Protein AF-A0A415ZEU4-F1 (afdb_monomer_lite)

Foldseek 3Di:
DPPDDDPAQAEAEAEELDPPDDDDDDPVCPVRYHYAYAHAVPDLLQLVCQLVVNVVVVVVPPDDSQVCCCPVVVNPCSPPPVNSCVVCVPVVSSLSSQVSCVVPDPDDPPHHYPNNVVD

Structure (mmCIF, N/CA/C/O backbone):
data_AF-A0A415ZEU4-F1
#
_entry.id   AF-A0A415ZEU4-F1
#
loop_
_atom_site.group_PDB
_atom_site.id
_atom_site.type_symbol
_atom_site.label_atom_id
_atom_site.label_alt_id
_atom_site.label_comp_id
_atom_site.label_asym_id
_atom_site.label_entity_id
_atom_site.label_seq_id
_atom_site.pdbx_PDB_ins_code
_atom_site.Cartn_x
_atom_site.Cartn_y
_atom_site.Cartn_z
_atom_site.occupancy
_atom_site.B_iso_or_equiv
_atom_site.auth_seq_id
_atom_site.auth_comp_id
_atom_site.auth_asym_id
_atom_site.auth_atom_id
_atom_site.pdbx_PDB_model_num
ATOM 1 N N . TYR A 1 1 ? -12.361 15.950 18.837 1.00 43.94 1 TYR A N 1
ATOM 2 C CA . TYR A 1 1 ? -13.252 15.720 19.994 1.00 43.94 1 TYR A CA 1
ATOM 3 C C . TYR A 1 1 ? -14.617 15.269 19.495 1.00 43.94 1 TYR A 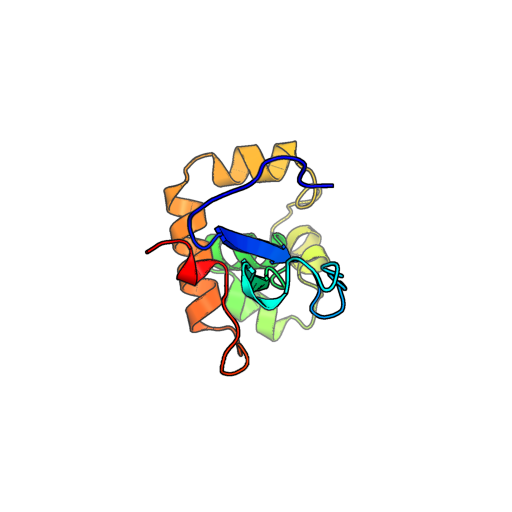C 1
ATOM 5 O O . TYR A 1 1 ? -15.313 16.065 18.879 1.00 43.94 1 TYR A O 1
ATOM 13 N N . LEU A 1 2 ? -14.977 14.002 19.720 1.00 52.09 2 LEU A N 1
ATOM 14 C CA . LEU A 1 2 ? -16.307 13.452 19.425 1.00 52.09 2 LEU A CA 1
ATOM 15 C C . LEU A 1 2 ? -17.294 13.985 20.482 1.00 52.09 2 LEU A C 1
ATOM 17 O O . LEU A 1 2 ? -17.222 13.588 21.638 1.00 52.09 2 LEU A O 1
ATOM 21 N N . ARG A 1 3 ? -18.153 14.949 20.121 1.00 49.06 3 ARG A N 1
ATOM 22 C CA . ARG A 1 3 ? -19.173 15.559 21.009 1.00 49.06 3 ARG A CA 1
ATOM 23 C C . ARG A 1 3 ? -20.594 15.065 20.697 1.00 49.06 3 ARG A C 1
ATOM 25 O O . ARG A 1 3 ? -21.538 15.848 20.710 1.00 49.06 3 ARG A O 1
ATOM 32 N N . LYS A 1 4 ? -20.754 13.785 20.372 1.00 59.75 4 LYS A N 1
ATOM 33 C CA . LYS A 1 4 ? -22.070 13.145 20.259 1.00 59.75 4 LYS A CA 1
ATOM 34 C C . LYS A 1 4 ? -22.066 11.935 21.182 1.00 59.75 4 LYS A C 1
ATOM 36 O O . LYS A 1 4 ? -21.140 11.133 21.110 1.00 59.75 4 LYS A O 1
ATOM 41 N N . GLY A 1 5 ? -23.038 11.859 22.089 1.00 55.41 5 GLY A N 1
ATOM 42 C CA . GLY A 1 5 ? -23.298 10.634 22.834 1.00 55.41 5 GLY A CA 1
ATOM 43 C C . GLY A 1 5 ? -23.793 9.597 21.837 1.00 55.41 5 GLY A C 1
ATOM 44 O O . GLY A 1 5 ? -24.760 9.856 21.127 1.00 55.41 5 GLY A O 1
ATOM 45 N N . PHE A 1 6 ? -23.072 8.492 21.718 1.00 63.41 6 PHE A N 1
ATOM 46 C CA . PHE A 1 6 ? -23.528 7.329 20.974 1.00 63.41 6 PHE A CA 1
ATOM 47 C C . PHE A 1 6 ? -23.961 6.302 22.017 1.00 63.41 6 PHE A C 1
ATOM 49 O O . PHE A 1 6 ? -23.194 6.004 22.939 1.00 63.41 6 PHE A O 1
ATOM 56 N N . ASP A 1 7 ? -25.201 5.836 21.902 1.00 64.75 7 ASP A N 1
ATOM 57 C CA . ASP A 1 7 ? -25.770 4.816 22.790 1.00 64.75 7 ASP A CA 1
ATOM 58 C C . ASP A 1 7 ? -25.254 3.409 22.440 1.00 64.75 7 ASP A C 1
ATOM 60 O O . ASP A 1 7 ? -25.267 2.510 23.277 1.00 64.75 7 ASP A O 1
ATOM 64 N N . GLU A 1 8 ? -24.728 3.242 21.224 1.00 70.81 8 GLU A N 1
ATOM 65 C CA . GLU A 1 8 ? -24.152 2.004 20.700 1.00 70.81 8 GLU A CA 1
ATOM 66 C C . GLU A 1 8 ? -22.614 2.022 20.725 1.00 70.81 8 GLU A C 1
ATOM 68 O O . GLU A 1 8 ? -21.974 3.079 20.751 1.00 70.81 8 GLU A O 1
ATOM 73 N N . GLN A 1 9 ? -22.010 0.830 20.700 1.00 72.06 9 GLN A N 1
ATOM 74 C CA . GLN A 1 9 ? -20.560 0.657 20.610 1.00 72.06 9 GLN A CA 1
ATOM 75 C C . GLN A 1 9 ? -20.039 1.225 19.280 1.00 72.06 9 GLN A C 1
ATOM 77 O O . GLN A 1 9 ? -20.502 0.850 18.205 1.00 72.06 9 GLN A O 1
ATOM 82 N N . ILE A 1 10 ? -19.050 2.119 19.343 1.00 81.69 10 ILE A N 1
ATOM 83 C CA . ILE A 1 10 ? -18.449 2.732 18.151 1.00 81.69 10 ILE A CA 1
ATOM 84 C C . ILE A 1 10 ? -17.202 1.936 17.772 1.00 81.69 10 ILE A C 1
ATOM 86 O O . ILE A 1 10 ? -16.351 1.692 18.621 1.00 81.69 10 ILE A O 1
ATOM 90 N N . SER A 1 11 ? -17.041 1.595 16.495 1.00 83.75 11 SER A N 1
ATOM 91 C CA . SER A 1 11 ? -15.767 1.087 15.971 1.00 83.75 11 SER A CA 1
ATOM 92 C C . SER A 1 11 ? -15.041 2.184 15.196 1.00 83.75 11 SER A C 1
ATOM 94 O O . SER A 1 11 ? -15.618 2.818 14.313 1.00 83.75 11 SER A O 1
ATOM 96 N N . VAL A 1 12 ? -13.771 2.421 15.516 1.00 85.50 12 VAL A N 1
ATOM 97 C CA . VAL A 1 12 ? -12.894 3.362 14.813 1.00 85.50 12 VAL A CA 1
ATOM 98 C C . VAL A 1 12 ? -11.866 2.564 14.023 1.00 85.50 12 VAL A C 1
ATOM 100 O O . VAL A 1 12 ? -10.943 1.985 14.593 1.00 85.50 12 VAL A O 1
ATOM 103 N N . ILE A 1 13 ? -12.008 2.570 12.698 1.00 86.62 13 ILE A N 1
ATOM 104 C CA . ILE A 1 13 ? -11.018 1.997 11.786 1.00 86.62 13 ILE A CA 1
ATOM 105 C C . ILE A 1 13 ? -10.005 3.085 11.433 1.00 86.62 13 ILE A C 1
ATOM 107 O O . ILE A 1 13 ? -10.361 4.134 10.896 1.00 86.62 13 ILE A O 1
ATOM 111 N N . ARG A 1 14 ? -8.734 2.839 11.741 1.00 89.31 14 ARG A N 1
ATOM 112 C CA . ARG A 1 14 ? -7.617 3.743 11.453 1.00 89.31 14 ARG A CA 1
ATOM 113 C C . ARG A 1 14 ? -6.768 3.162 10.336 1.00 89.31 14 ARG A C 1
ATOM 115 O O . ARG A 1 14 ? -6.357 2.014 10.428 1.00 89.31 14 ARG A O 1
ATOM 122 N N . ILE A 1 15 ? -6.475 3.960 9.317 1.00 86.94 15 ILE A N 1
ATOM 123 C CA . ILE A 1 15 ? -5.581 3.598 8.213 1.00 86.94 15 ILE A CA 1
ATOM 124 C C . ILE A 1 15 ? -4.258 4.326 8.459 1.00 86.94 15 ILE A C 1
ATOM 126 O O . ILE A 1 15 ? -4.251 5.554 8.466 1.00 86.94 15 ILE A O 1
ATOM 130 N N . LEU A 1 16 ? -3.184 3.584 8.733 1.00 85.19 16 LEU A N 1
ATOM 131 C CA . LEU A 1 16 ? -1.919 4.130 9.246 1.00 85.19 16 LEU A CA 1
ATOM 132 C C . LEU A 1 16 ? -0.747 3.784 8.332 1.00 85.19 16 LEU A C 1
ATOM 134 O O . LEU A 1 16 ? -0.580 2.614 7.978 1.00 85.19 16 LEU A O 1
ATOM 138 N N . ASP A 1 17 ? 0.113 4.759 8.034 1.00 77.31 17 ASP A N 1
ATOM 139 C CA . ASP A 1 17 ? 1.353 4.503 7.284 1.00 77.31 17 ASP A CA 1
ATOM 140 C C . ASP A 1 17 ? 2.439 3.874 8.172 1.00 77.31 17 ASP A C 1
ATOM 142 O O . ASP A 1 17 ? 3.324 3.155 7.695 1.00 77.31 17 ASP A O 1
ATOM 146 N N . SER A 1 18 ? 2.314 4.075 9.488 1.00 79.50 18 SER A N 1
ATOM 147 C CA . SER A 1 18 ? 3.310 3.699 10.476 1.00 79.50 18 SER A CA 1
ATOM 148 C C . SER A 1 18 ? 2.677 3.058 11.704 1.00 79.50 18 SER A C 1
ATOM 150 O O . SER A 1 18 ? 1.698 3.523 12.283 1.00 79.50 18 SER A O 1
ATOM 152 N N . ARG A 1 19 ? 3.334 2.000 12.189 1.00 79.88 19 ARG A N 1
ATOM 153 C CA . ARG A 1 19 ? 2.973 1.307 13.439 1.00 79.88 19 ARG A CA 1
ATOM 154 C C . ARG A 1 19 ? 3.179 2.166 14.687 1.00 79.88 19 ARG A C 1
ATOM 156 O O . ARG A 1 19 ? 2.727 1.793 15.762 1.00 79.88 19 ARG A O 1
ATOM 163 N N . ARG A 1 20 ? 3.916 3.273 14.563 1.00 82.12 20 ARG A N 1
ATOM 164 C CA . ARG A 1 20 ? 4.259 4.161 15.681 1.00 82.12 20 ARG A CA 1
ATOM 165 C C . ARG A 1 20 ? 3.251 5.295 15.871 1.00 82.12 20 ARG A C 1
ATOM 167 O O . ARG A 1 20 ? 3.429 6.095 16.782 1.00 82.12 20 ARG A O 1
ATOM 174 N N . GLU A 1 21 ? 2.225 5.389 15.027 1.00 81.00 21 GLU A N 1
ATOM 175 C CA . GLU A 1 21 ? 1.201 6.425 15.153 1.00 81.00 21 GLU A CA 1
ATOM 176 C C . GLU A 1 21 ? 0.327 6.214 16.399 1.00 81.00 21 GLU A C 1
ATOM 178 O O . GLU A 1 21 ? -0.562 5.354 16.437 1.00 81.00 21 GLU A O 1
ATOM 183 N N . GLU A 1 22 ? 0.550 7.043 17.421 1.00 77.75 22 GLU A N 1
ATOM 184 C CA . GLU A 1 22 ? -0.242 7.036 18.649 1.00 77.75 22 GLU A CA 1
ATOM 185 C C . GLU A 1 22 ? -1.662 7.575 18.423 1.00 77.75 22 GLU A C 1
ATOM 187 O O . GLU A 1 22 ? -1.868 8.623 17.812 1.00 77.75 22 GLU A O 1
ATOM 192 N N . PHE A 1 23 ? -2.654 6.896 19.001 1.00 79.69 23 PHE A N 1
ATOM 193 C CA . PHE A 1 23 ? -4.021 7.398 19.116 1.00 79.69 23 PHE A CA 1
ATOM 194 C C . PHE A 1 23 ? -4.462 7.323 20.563 1.00 79.69 23 PHE A C 1
ATOM 196 O O . PHE A 1 23 ? -4.589 6.243 21.136 1.00 79.69 23 PHE A O 1
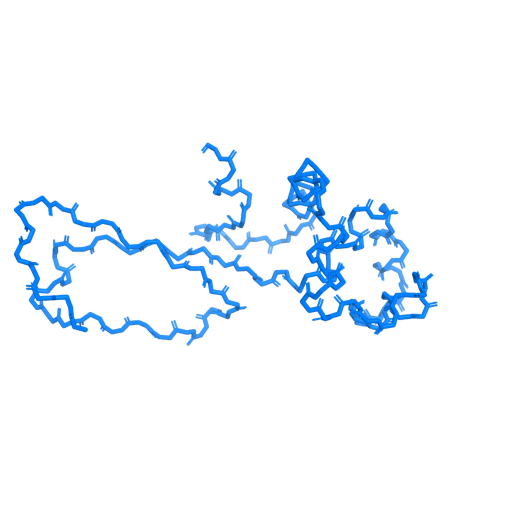ATOM 203 N N . ARG A 1 24 ? -4.659 8.496 21.164 1.00 78.56 24 ARG A N 1
ATOM 204 C CA . ARG A 1 24 ? -5.045 8.624 22.566 1.00 78.56 24 ARG A CA 1
ATOM 205 C C . ARG A 1 24 ? -6.541 8.885 22.646 1.00 78.56 24 ARG A C 1
ATOM 207 O O . ARG A 1 24 ? -7.005 9.974 22.309 1.00 78.56 24 ARG A O 1
ATOM 214 N N . LEU A 1 25 ? -7.286 7.885 23.101 1.00 77.19 25 LEU A N 1
ATOM 215 C CA . LEU A 1 25 ? -8.662 8.066 23.548 1.00 77.19 25 LEU A CA 1
ATOM 216 C C . LEU A 1 25 ? -8.649 8.609 24.977 1.00 77.19 25 LEU A C 1
ATOM 218 O O . LEU A 1 25 ? -7.771 8.276 25.768 1.00 77.19 25 LEU A O 1
ATOM 222 N N . SER A 1 26 ? -9.602 9.476 25.321 1.00 76.56 26 SER A N 1
ATOM 223 C CA . SER A 1 26 ? -9.783 9.821 26.730 1.00 76.56 26 SER A CA 1
ATOM 224 C C . SER A 1 26 ? -10.456 8.655 27.456 1.00 76.56 26 SER A C 1
ATOM 226 O O . SER A 1 26 ? -11.265 7.937 26.866 1.00 76.56 26 SER A O 1
ATOM 228 N N . LYS A 1 27 ? -10.169 8.502 28.755 1.00 73.50 27 LYS A N 1
ATOM 229 C CA . LYS A 1 27 ? -10.673 7.399 29.599 1.00 73.50 27 LYS A CA 1
ATOM 230 C C . LYS A 1 27 ? -12.186 7.159 29.495 1.00 73.50 27 LYS A C 1
ATOM 232 O O . LYS A 1 27 ? -12.640 6.032 29.624 1.00 73.50 27 LYS A O 1
ATOM 237 N N . ALA A 1 28 ? -12.968 8.209 29.235 1.00 73.00 28 ALA A N 1
ATOM 238 C CA . ALA A 1 28 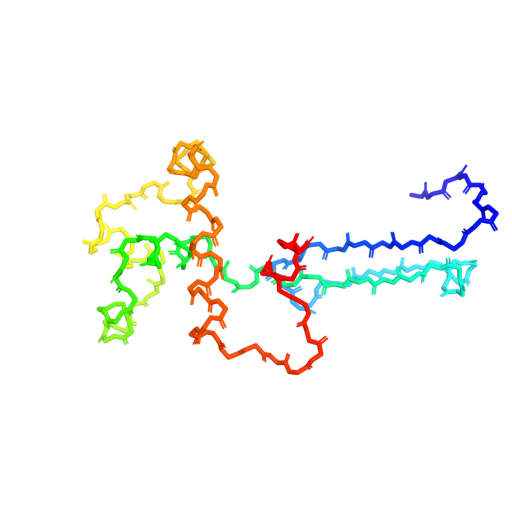? -14.422 8.125 29.083 1.00 73.00 28 ALA A CA 1
ATOM 239 C C . ALA A 1 28 ? -14.882 7.304 27.858 1.00 73.00 28 ALA A C 1
ATOM 241 O O . ALA A 1 28 ? -16.031 6.867 27.819 1.00 73.00 28 ALA A O 1
ATOM 242 N N . TYR A 1 29 ? -14.006 7.105 26.868 1.00 69.50 29 TYR A N 1
ATOM 243 C CA . TYR A 1 29 ? -14.315 6.427 25.608 1.00 69.50 29 TYR A CA 1
ATOM 244 C C . TYR A 1 29 ? -13.574 5.097 25.419 1.00 69.50 29 TYR A C 1
ATOM 246 O O . TYR A 1 29 ? -13.975 4.327 24.554 1.00 69.50 29 TYR A O 1
ATOM 254 N N . GLU A 1 30 ? -12.555 4.786 26.229 1.00 69.56 30 GLU A N 1
ATOM 255 C CA . GLU A 1 30 ? -11.762 3.546 26.100 1.00 69.56 30 GLU A CA 1
ATOM 256 C C . GLU A 1 30 ? -12.614 2.270 26.174 1.00 69.56 30 GLU A C 1
ATOM 258 O O . GLU A 1 30 ? -12.329 1.304 25.482 1.00 69.56 30 GLU A O 1
ATOM 263 N N . GLN A 1 31 ? -13.680 2.271 26.980 1.00 70.19 31 GLN A N 1
ATOM 264 C CA . GLN A 1 31 ? -14.580 1.118 27.140 1.00 70.19 31 GLN A CA 1
ATOM 265 C C . GLN A 1 31 ? -15.725 1.084 26.111 1.00 70.19 31 GLN A C 1
ATOM 267 O O . GLN A 1 31 ? -16.433 0.089 26.015 1.00 70.19 31 GLN A O 1
ATOM 272 N N . LYS A 1 32 ? -15.952 2.181 25.374 1.00 74.31 32 LYS A N 1
ATOM 273 C CA . LYS A 1 32 ? -17.074 2.329 24.423 1.00 74.31 32 LYS A CA 1
ATOM 274 C C . LYS A 1 32 ? -16.644 2.254 22.960 1.00 74.31 32 LYS A C 1
ATOM 276 O O . LYS A 1 32 ? -17.502 2.172 22.081 1.00 74.31 32 LYS A O 1
ATOM 281 N N . ILE A 1 33 ? -15.340 2.349 22.707 1.00 80.19 33 ILE A N 1
ATOM 282 C CA . ILE A 1 33 ? -14.775 2.424 21.366 1.00 80.19 33 ILE A CA 1
ATOM 283 C C . ILE A 1 33 ? -13.873 1.221 21.125 1.00 80.19 33 ILE A C 1
ATOM 285 O O . ILE A 1 33 ? -12.868 1.057 21.811 1.00 80.19 33 ILE A O 1
ATOM 289 N N . ASP A 1 34 ? -14.210 0.430 20.112 1.00 81.69 34 ASP A N 1
ATOM 290 C CA . ASP A 1 34 ? -13.283 -0.535 19.529 1.00 81.69 34 ASP A CA 1
ATOM 291 C C . ASP A 1 34 ? -12.388 0.174 18.504 1.00 81.69 34 ASP A C 1
ATOM 293 O O . ASP A 1 34 ? -12.869 0.986 17.711 1.00 81.69 34 ASP A O 1
ATOM 297 N N . VAL A 1 35 ? -11.081 -0.085 18.526 1.00 83.50 35 VAL A N 1
ATOM 298 C CA . VAL A 1 35 ? -10.123 0.558 17.614 1.00 83.50 35 VAL A CA 1
ATOM 299 C C . VAL A 1 35 ? -9.425 -0.504 16.783 1.00 83.50 35 VAL A C 1
ATOM 301 O O . VAL A 1 35 ? -8.613 -1.277 17.289 1.00 83.50 35 VAL A O 1
ATOM 304 N N . VAL A 1 36 ? -9.674 -0.471 15.476 1.00 84.69 36 VAL A N 1
ATOM 305 C CA . VAL A 1 36 ? -9.054 -1.366 14.499 1.00 84.69 36 VAL A CA 1
ATOM 306 C C . VAL A 1 36 ? -8.012 -0.586 13.709 1.00 84.69 36 VAL A C 1
ATOM 308 O O . VAL A 1 36 ? -8.340 0.327 12.955 1.00 84.69 36 VAL A O 1
ATOM 311 N N . ASN A 1 37 ? -6.739 -0.944 13.863 1.00 85.75 37 ASN A N 1
ATOM 312 C CA . ASN A 1 37 ? -5.656 -0.346 13.086 1.00 85.75 37 ASN A CA 1
ATOM 313 C C . ASN A 1 37 ? -5.371 -1.193 11.841 1.00 85.75 37 ASN A C 1
ATOM 315 O O . ASN A 1 37 ? -5.007 -2.363 11.950 1.00 85.75 37 ASN A O 1
ATOM 319 N N . VAL A 1 38 ? -5.490 -0.574 10.671 1.00 84.12 38 VAL A N 1
ATOM 320 C CA . VAL A 1 38 ? -5.119 -1.118 9.367 1.00 84.12 38 VAL A CA 1
ATOM 321 C C . VAL A 1 38 ? -3.817 -0.469 8.929 1.00 84.12 38 VAL A C 1
ATOM 323 O O . VAL A 1 38 ? -3.748 0.742 8.719 1.00 84.12 38 VAL A O 1
ATOM 326 N N . ILE A 1 39 ? -2.773 -1.277 8.784 1.00 83.12 39 ILE A N 1
ATOM 327 C CA . ILE A 1 39 ? -1.442 -0.796 8.429 1.00 83.12 39 ILE A CA 1
ATOM 328 C C . ILE A 1 39 ? -1.288 -0.778 6.905 1.00 83.12 39 ILE A C 1
ATOM 330 O O . ILE A 1 39 ? -1.383 -1.809 6.234 1.00 83.12 39 ILE A O 1
ATOM 334 N N . THR A 1 40 ? -0.994 0.400 6.360 1.00 74.81 40 THR A N 1
ATOM 335 C CA . THR A 1 40 ? -0.681 0.649 4.946 1.00 74.81 40 THR A CA 1
ATOM 336 C C . THR A 1 40 ? 0.817 0.779 4.715 1.00 74.81 40 THR A C 1
ATOM 338 O O . THR A 1 40 ? 1.250 1.475 3.808 1.00 74.81 40 THR A O 1
ATOM 341 N N . ALA A 1 41 ? 1.620 0.066 5.506 1.00 65.88 41 ALA A N 1
ATOM 342 C CA . ALA A 1 41 ? 3.069 0.024 5.358 1.00 65.88 41 ALA A CA 1
ATOM 343 C C . ALA A 1 41 ? 3.614 -0.605 4.044 1.00 65.88 41 ALA A C 1
ATOM 345 O O . ALA A 1 41 ? 4.836 -0.741 3.942 1.00 65.88 41 ALA A O 1
ATOM 346 N N . PRO A 1 42 ? 2.826 -0.980 3.010 1.00 67.19 42 PRO A N 1
ATOM 347 C CA . PRO A 1 42 ? 3.313 -0.862 1.636 1.00 67.19 42 PRO A CA 1
ATOM 348 C C . PRO A 1 42 ? 3.370 0.602 1.181 1.00 67.19 42 PRO A C 1
ATOM 350 O O . PRO A 1 42 ? 2.340 1.261 1.081 1.00 67.19 42 PRO A O 1
ATOM 353 N N . GLU A 1 43 ? 4.554 1.078 0.786 1.00 81.19 43 GLU A N 1
ATOM 354 C CA . GLU A 1 43 ? 4.660 2.257 -0.089 1.00 81.19 43 GLU A CA 1
ATOM 355 C C . GLU A 1 43 ? 3.720 2.071 -1.304 1.00 81.19 43 GLU A C 1
ATOM 357 O O . GLU A 1 43 ? 3.608 0.956 -1.820 1.00 81.19 43 GLU A O 1
ATOM 362 N N . ILE A 1 44 ? 3.033 3.119 -1.780 1.00 89.25 44 ILE A N 1
ATOM 363 C CA . ILE A 1 44 ? 2.123 3.014 -2.944 1.00 89.25 44 ILE A CA 1
ATOM 364 C C . ILE A 1 44 ? 2.854 2.453 -4.175 1.00 89.25 44 ILE A C 1
ATOM 366 O O . ILE A 1 44 ? 2.291 1.707 -4.976 1.00 89.25 44 ILE A O 1
ATOM 370 N N . GLU A 1 45 ? 4.156 2.708 -4.256 1.00 93.75 45 GLU A N 1
ATOM 371 C CA . GLU A 1 45 ? 5.078 2.132 -5.223 1.00 93.75 45 GLU A CA 1
ATOM 372 C C . GLU A 1 45 ? 5.156 0.609 -5.163 1.00 93.75 45 GLU A C 1
ATOM 374 O O . GLU A 1 45 ? 5.287 -0.021 -6.204 1.00 93.75 45 GLU A O 1
ATOM 379 N N . MET A 1 46 ? 5.027 -0.008 -3.987 1.00 94.31 46 MET A N 1
ATOM 380 C CA . MET A 1 46 ? 4.950 -1.466 -3.884 1.00 94.31 46 MET A CA 1
ATOM 381 C C . MET A 1 46 ? 3.698 -2.007 -4.563 1.00 94.31 46 MET A C 1
ATOM 383 O O . MET A 1 46 ? 3.776 -3.019 -5.258 1.00 94.31 46 MET A O 1
ATOM 387 N N . LEU A 1 47 ? 2.555 -1.332 -4.407 1.00 94.81 47 LEU A N 1
ATOM 388 C CA . LEU A 1 47 ? 1.330 -1.720 -5.107 1.00 94.81 47 LEU A CA 1
ATOM 389 C C . LEU A 1 47 ? 1.498 -1.570 -6.623 1.00 94.81 47 LEU A C 1
ATOM 391 O O . LEU A 1 47 ? 1.085 -2.454 -7.368 1.00 94.81 47 LEU A O 1
ATOM 395 N N . ILE A 1 48 ? 2.171 -0.514 -7.078 1.00 96.56 48 ILE A N 1
ATOM 396 C CA . ILE A 1 48 ? 2.489 -0.308 -8.499 1.00 96.56 48 ILE A CA 1
ATOM 397 C C . ILE A 1 48 ? 3.436 -1.400 -9.018 1.00 96.56 48 ILE A C 1
ATOM 399 O O . ILE A 1 48 ? 3.168 -2.007 -10.047 1.00 96.56 48 ILE A O 1
ATOM 403 N N . ILE A 1 49 ? 4.4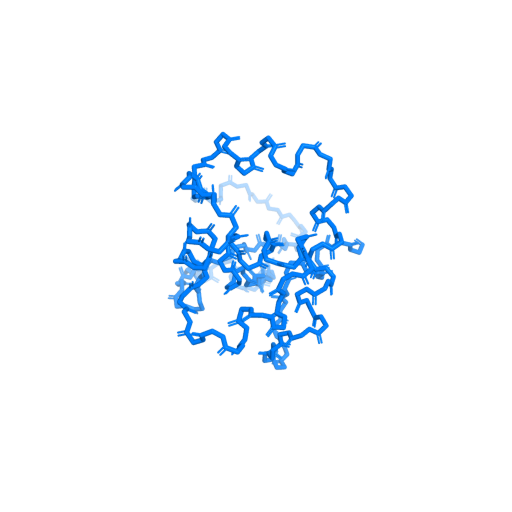88 -1.753 -8.276 1.00 97.19 49 ILE A N 1
ATOM 404 C CA . ILE A 1 49 ? 5.408 -2.847 -8.637 1.00 97.19 49 ILE A CA 1
ATOM 405 C C . ILE A 1 49 ? 4.664 -4.184 -8.778 1.00 97.19 49 ILE A C 1
ATOM 407 O O . ILE A 1 49 ? 4.966 -4.964 -9.684 1.00 97.19 49 ILE A O 1
ATOM 411 N N . HIS A 1 50 ? 3.689 -4.462 -7.908 1.00 96.88 50 HIS A N 1
ATOM 412 C CA . HIS A 1 50 ? 2.829 -5.640 -8.039 1.00 96.88 50 HIS A CA 1
ATOM 413 C C . HIS A 1 50 ? 1.881 -5.549 -9.237 1.00 96.88 50 HIS A C 1
ATOM 415 O O . HIS A 1 50 ? 1.715 -6.542 -9.945 1.00 96.88 50 HIS A O 1
ATOM 421 N N . ALA A 1 51 ? 1.283 -4.380 -9.478 1.00 96.75 51 ALA A N 1
ATOM 422 C CA . ALA A 1 51 ? 0.407 -4.136 -10.621 1.00 96.75 51 ALA A CA 1
ATOM 423 C C . ALA A 1 51 ? 1.134 -4.367 -11.958 1.00 96.75 51 ALA A C 1
ATOM 425 O O . ALA A 1 51 ? 0.578 -5.010 -12.847 1.00 96.75 51 ALA A O 1
ATOM 426 N N . GLU A 1 52 ? 2.400 -3.950 -12.046 1.00 97.56 52 GLU A N 1
ATOM 427 C CA . GLU A 1 52 ? 3.291 -4.164 -13.196 1.00 97.56 52 GLU A CA 1
ATOM 428 C C . GLU A 1 52 ? 3.868 -5.592 -13.283 1.00 97.56 52 GLU A C 1
ATOM 430 O O . GLU A 1 52 ? 4.616 -5.910 -14.205 1.00 97.56 52 GLU A O 1
ATOM 435 N N . GLY A 1 53 ? 3.586 -6.474 -12.314 1.00 97.12 53 GLY A N 1
ATOM 436 C CA . GLY A 1 53 ? 4.166 -7.823 -12.274 1.00 97.12 53 GLY A CA 1
ATOM 437 C C . GLY A 1 53 ? 5.692 -7.838 -12.094 1.00 97.12 53 GLY A C 1
ATOM 438 O O . GLY A 1 53 ? 6.347 -8.843 -12.364 1.00 97.12 53 GLY A O 1
ATOM 439 N N . ALA A 1 54 ? 6.276 -6.734 -11.623 1.00 97.69 54 ALA A N 1
ATOM 440 C CA . ALA A 1 54 ? 7.719 -6.522 -11.564 1.00 97.69 54 ALA A CA 1
ATOM 441 C C . ALA A 1 54 ? 8.344 -6.899 -10.207 1.00 97.69 54 ALA A C 1
ATOM 443 O O . ALA A 1 54 ? 9.535 -6.671 -9.989 1.00 97.69 54 ALA A O 1
ATOM 444 N N . TYR A 1 55 ? 7.570 -7.489 -9.291 1.00 96.62 55 TYR A N 1
ATOM 445 C CA . TYR A 1 55 ? 8.006 -7.780 -7.920 1.00 96.62 55 TYR A CA 1
ATOM 446 C C . TYR A 1 55 ? 9.268 -8.653 -7.843 1.00 96.62 55 TYR A C 1
ATOM 448 O O . TYR A 1 55 ? 10.171 -8.358 -7.061 1.00 96.62 55 TYR A O 1
ATOM 456 N N . ASP A 1 56 ? 9.387 -9.686 -8.680 1.00 96.56 56 ASP A N 1
ATOM 457 C CA . ASP A 1 56 ? 10.570 -10.557 -8.668 1.00 96.56 56 ASP A CA 1
ATOM 458 C C . ASP A 1 56 ? 11.834 -9.827 -9.143 1.00 96.56 56 ASP A C 1
ATOM 460 O O . ASP A 1 56 ? 12.921 -10.036 -8.598 1.00 96.56 56 ASP A O 1
ATOM 464 N N . GLN A 1 57 ? 11.698 -8.934 -10.128 1.00 97.75 57 GLN A N 1
ATOM 465 C CA . GLN A 1 57 ? 12.797 -8.081 -10.587 1.00 97.75 57 GLN A CA 1
ATOM 466 C C . GLN A 1 57 ? 13.181 -7.070 -9.506 1.00 97.75 57 GLN A C 1
ATOM 468 O O . GLN A 1 57 ? 14.364 -6.895 -9.213 1.00 97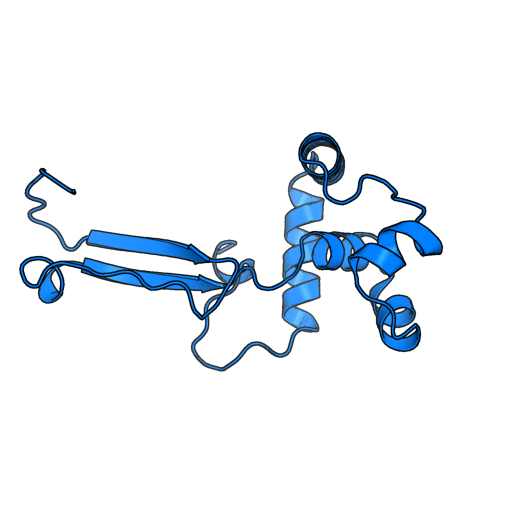.75 57 GLN A O 1
ATOM 473 N N . PHE A 1 58 ? 12.182 -6.458 -8.866 1.00 97.06 58 PHE A N 1
ATOM 474 C CA . PHE A 1 58 ? 12.370 -5.557 -7.737 1.00 97.06 58 PHE A CA 1
ATOM 475 C C . PHE A 1 58 ? 13.133 -6.239 -6.597 1.00 97.06 58 PHE A C 1
ATOM 477 O O . PHE A 1 58 ? 14.171 -5.731 -6.169 1.00 97.06 58 PHE A O 1
ATOM 484 N N . LYS A 1 59 ? 12.704 -7.435 -6.179 1.00 95.25 59 LYS A N 1
ATOM 485 C CA . LYS A 1 59 ? 13.340 -8.208 -5.103 1.00 95.25 59 LYS A CA 1
ATOM 486 C C . LYS A 1 59 ? 14.812 -8.515 -5.389 1.00 95.25 59 LYS A C 1
ATOM 488 O O . LYS A 1 59 ? 15.632 -8.472 -4.477 1.00 95.25 59 LYS A O 1
ATOM 493 N N . ARG A 1 60 ? 15.159 -8.801 -6.648 1.00 97.25 60 ARG A N 1
ATOM 494 C CA . ARG A 1 60 ? 16.548 -9.053 -7.080 1.00 97.25 60 ARG A CA 1
ATOM 495 C C . ARG A 1 60 ? 17.376 -7.777 -7.227 1.00 97.25 60 ARG A C 1
ATOM 497 O O . ARG A 1 60 ? 18.597 -7.851 -7.225 1.00 97.25 60 ARG A O 1
ATOM 504 N N . SER A 1 61 ? 16.729 -6.622 -7.369 1.00 96.88 61 SER A N 1
ATOM 505 C CA . SER A 1 61 ? 17.412 -5.357 -7.647 1.00 96.88 61 SER A CA 1
ATOM 506 C C . SER A 1 61 ? 18.096 -4.731 -6.431 1.00 96.88 61 SER A C 1
ATOM 508 O O . SER A 1 61 ? 18.993 -3.915 -6.615 1.00 96.88 61 SER A O 1
ATOM 510 N N . GLY A 1 62 ? 17.644 -5.047 -5.210 1.00 95.12 62 GLY A N 1
ATOM 511 C CA . GLY A 1 62 ? 18.110 -4.396 -3.978 1.00 95.12 62 GLY A CA 1
ATOM 512 C C . GLY A 1 62 ? 17.761 -2.903 -3.862 1.00 95.12 62 GLY A C 1
ATOM 513 O O . GLY A 1 62 ? 18.194 -2.253 -2.913 1.00 95.12 62 GLY A O 1
ATOM 514 N N . LYS A 1 63 ? 16.992 -2.347 -4.809 1.00 95.88 63 LYS A N 1
ATOM 515 C CA . LYS A 1 63 ? 16.593 -0.935 -4.822 1.00 95.88 63 LYS A CA 1
ATOM 516 C C . LYS A 1 63 ? 15.464 -0.656 -3.835 1.00 95.88 63 LYS A C 1
ATOM 518 O O . LYS A 1 63 ? 14.698 -1.545 -3.468 1.00 95.88 63 LYS A O 1
ATOM 523 N N . LYS A 1 64 ? 15.297 0.618 -3.472 1.00 94.56 64 LYS A N 1
ATOM 524 C CA . LYS A 1 64 ? 14.064 1.091 -2.822 1.00 94.56 64 LYS A CA 1
ATOM 525 C C . LYS A 1 64 ? 12.893 1.058 -3.820 1.00 94.56 64 LYS A C 1
ATOM 527 O O . LYS A 1 64 ? 13.141 1.274 -5.008 1.00 94.56 64 LYS A O 1
ATOM 532 N N . PRO A 1 65 ? 11.634 0.860 -3.380 1.00 94.50 65 PRO A N 1
ATOM 533 C CA . PRO A 1 65 ? 10.477 0.808 -4.282 1.00 94.50 65 PRO A CA 1
ATOM 534 C C . PRO A 1 65 ? 10.377 2.046 -5.177 1.00 94.50 65 PRO A C 1
ATOM 536 O O . PRO A 1 65 ? 10.332 1.934 -6.399 1.00 94.50 65 PRO A O 1
ATOM 539 N N . SER A 1 66 ? 10.475 3.235 -4.576 1.00 93.88 66 SER A N 1
ATOM 540 C CA . SER A 1 66 ? 10.486 4.505 -5.314 1.00 93.88 66 SER A CA 1
ATOM 541 C C . SER A 1 66 ? 11.607 4.620 -6.354 1.00 93.88 66 SER A C 1
ATOM 543 O O . SER A 1 66 ? 11.383 5.137 -7.445 1.00 93.88 66 SER A O 1
ATOM 545 N N . GLU A 1 67 ? 12.808 4.122 -6.058 1.00 95.69 67 GLU A N 1
ATOM 546 C CA . GLU A 1 67 ? 13.929 4.125 -7.002 1.00 95.69 67 GLU A CA 1
ATOM 547 C C . GLU A 1 67 ? 13.699 3.132 -8.149 1.00 95.69 67 GLU A C 1
ATOM 549 O O . GLU A 1 67 ? 13.930 3.461 -9.313 1.00 95.69 67 GLU A O 1
ATOM 554 N N . PHE A 1 68 ? 13.185 1.941 -7.838 1.00 97.69 68 PHE A N 1
ATOM 555 C CA . PHE A 1 68 ? 12.833 0.942 -8.840 1.00 97.69 68 PHE A CA 1
ATOM 556 C C . PHE A 1 68 ? 11.748 1.462 -9.787 1.00 97.69 68 PHE A C 1
ATOM 558 O O . PHE A 1 68 ? 11.906 1.374 -11.003 1.00 97.69 68 PHE A O 1
ATOM 565 N N . CYS A 1 69 ? 10.690 2.085 -9.266 1.00 97.12 69 CYS A N 1
ATOM 566 C CA . CYS A 1 69 ? 9.662 2.704 -10.101 1.00 97.12 69 CYS A CA 1
ATOM 567 C C . CYS A 1 69 ? 10.247 3.769 -11.038 1.00 97.12 69 CYS A C 1
ATOM 569 O O . CYS A 1 69 ? 9.951 3.771 -12.230 1.00 97.12 69 CYS A O 1
ATOM 571 N N . LYS A 1 70 ? 11.141 4.628 -10.536 1.00 96.12 70 LYS A N 1
ATOM 572 C CA . LYS A 1 70 ? 11.769 5.683 -11.343 1.00 96.12 70 LYS A CA 1
ATOM 573 C C . LYS A 1 70 ? 12.688 5.140 -12.435 1.00 96.12 70 LYS A C 1
ATOM 575 O O . LYS A 1 70 ? 12.621 5.604 -13.565 1.00 96.12 70 LYS A O 1
ATOM 580 N N . ILE A 1 71 ? 13.558 4.186 -12.107 1.00 96.81 71 ILE A N 1
ATOM 581 C CA . ILE A 1 71 ? 14.619 3.725 -13.016 1.00 96.81 71 ILE A CA 1
ATOM 582 C C . ILE A 1 71 ? 14.139 2.568 -13.895 1.00 96.81 71 ILE A C 1
ATOM 584 O O . ILE A 1 71 ? 14.327 2.586 -15.109 1.00 96.81 71 ILE A O 1
ATOM 588 N N . ASN A 1 72 ? 13.537 1.548 -13.283 1.00 97.88 72 ASN A N 1
ATOM 589 C CA . ASN A 1 72 ? 13.165 0.308 -13.958 1.00 97.88 72 ASN A CA 1
ATOM 590 C C . ASN A 1 72 ? 11.795 0.414 -14.642 1.00 97.88 72 ASN A C 1
ATOM 592 O O . ASN A 1 72 ? 11.657 -0.063 -15.765 1.00 97.88 72 ASN A O 1
ATOM 596 N N . LEU A 1 73 ? 10.815 1.066 -14.005 1.00 97.50 73 LEU A N 1
ATOM 597 C CA . LEU A 1 73 ? 9.474 1.266 -14.581 1.00 97.50 73 LEU A CA 1
ATOM 598 C C . LEU A 1 73 ? 9.324 2.606 -15.320 1.00 97.50 73 LEU A C 1
ATOM 600 O O . LEU A 1 73 ? 8.306 2.834 -15.964 1.00 97.50 73 LEU A O 1
ATOM 604 N N . ARG A 1 74 ? 10.339 3.485 -15.260 1.00 97.12 74 ARG A N 1
ATOM 605 C CA . ARG A 1 74 ? 10.343 4.832 -15.870 1.00 97.12 74 ARG A CA 1
ATOM 606 C C . ARG A 1 74 ? 9.193 5.732 -15.389 1.00 97.12 74 ARG A C 1
ATOM 608 O O . ARG A 1 74 ? 8.744 6.623 -16.103 1.00 97.12 74 ARG A O 1
ATOM 615 N N . MET A 1 75 ? 8.729 5.514 -14.160 1.00 96.50 75 MET A N 1
ATOM 616 C CA . MET A 1 75 ? 7.649 6.265 -13.517 1.00 96.50 75 MET A CA 1
ATOM 617 C C . MET A 1 75 ? 8.243 7.314 -12.573 1.00 96.50 75 MET A C 1
ATOM 619 O O . MET A 1 75 ? 8.420 7.081 -11.376 1.00 96.50 75 MET A O 1
ATOM 623 N N . HIS A 1 76 ? 8.604 8.475 -13.121 1.00 93.19 76 HIS A N 1
ATOM 624 C CA . HIS A 1 76 ? 9.288 9.532 -12.366 1.00 93.19 76 HIS A CA 1
ATOM 625 C C . HIS A 1 76 ? 8.404 10.173 -11.283 1.00 93.19 76 HIS A C 1
ATOM 627 O O . HIS A 1 76 ? 8.887 10.438 -10.177 1.00 93.19 76 HIS A O 1
ATOM 633 N N . ASP A 1 77 ? 7.106 10.305 -11.570 1.00 92.88 77 ASP A N 1
ATOM 634 C CA . ASP A 1 77 ? 6.106 10.967 -10.723 1.00 92.88 77 ASP A CA 1
ATOM 635 C C . ASP A 1 77 ? 5.251 9.986 -9.912 1.00 92.88 77 ASP A C 1
ATOM 637 O O . ASP A 1 77 ? 4.140 10.316 -9.497 1.00 92.88 77 ASP A O 1
ATOM 641 N N . VAL A 1 78 ? 5.779 8.784 -9.650 1.00 91.38 78 VAL A N 1
ATOM 642 C CA . VAL A 1 78 ? 5.076 7.664 -8.996 1.00 91.38 78 VAL A CA 1
ATOM 643 C C . VAL A 1 78 ? 4.456 8.008 -7.628 1.00 91.38 78 VAL A C 1
ATOM 645 O O . VAL A 1 78 ? 3.523 7.348 -7.184 1.00 91.38 78 VAL A O 1
ATOM 648 N N . LYS A 1 79 ? 4.957 9.059 -6.965 1.00 87.56 79 LYS A N 1
ATOM 649 C CA . LYS A 1 79 ? 4.462 9.557 -5.670 1.00 87.56 79 LYS A CA 1
ATOM 650 C C . LYS A 1 79 ? 3.400 10.649 -5.780 1.00 87.56 79 LYS A C 1
ATOM 652 O O . LYS A 1 79 ? 2.826 11.029 -4.763 1.00 87.56 79 LYS A O 1
ATOM 657 N N . SER A 1 80 ? 3.190 11.221 -6.963 1.00 94.12 80 SER A N 1
ATOM 658 C CA . SER A 1 80 ? 2.245 12.323 -7.107 1.00 94.12 80 SER A CA 1
ATOM 659 C C . SER A 1 80 ? 0.813 11.802 -7.001 1.00 94.12 80 SER A C 1
ATOM 661 O O . SER A 1 80 ? 0.483 10.724 -7.499 1.00 94.12 80 SER A O 1
ATOM 663 N N . TYR A 1 81 ? -0.042 12.578 -6.336 1.00 93.00 81 TYR A N 1
ATOM 664 C CA . TYR A 1 81 ? -1.448 12.225 -6.168 1.00 93.00 81 TYR A CA 1
ATOM 665 C C . TYR A 1 81 ? -2.133 12.002 -7.522 1.00 93.00 81 TYR A C 1
ATOM 667 O O . TYR A 1 81 ? -2.821 10.997 -7.701 1.00 93.00 81 TYR A O 1
ATOM 675 N N . ASP A 1 82 ? -1.894 12.900 -8.481 1.00 96.69 82 ASP A N 1
ATOM 676 C CA . ASP A 1 82 ? -2.497 12.828 -9.811 1.00 96.69 82 ASP A CA 1
ATOM 677 C C . ASP A 1 82 ? -2.054 11.572 -10.563 1.00 96.69 82 ASP A C 1
ATOM 679 O O . ASP A 1 82 ? -2.900 10.866 -11.113 1.00 96.69 82 ASP A O 1
ATOM 683 N N . PHE A 1 83 ? -0.762 11.223 -10.500 1.00 96.12 83 PHE A N 1
ATOM 684 C CA . PHE A 1 83 ? -0.260 9.981 -11.086 1.00 96.12 83 PHE A CA 1
ATOM 685 C C . PHE A 1 83 ? -0.951 8.762 -10.477 1.00 96.12 83 PHE A C 1
ATOM 687 O O . PHE A 1 83 ? -1.481 7.934 -11.209 1.00 96.12 83 PHE A O 1
ATOM 694 N N . VAL A 1 84 ? -0.980 8.647 -9.145 1.00 94.44 84 VAL A N 1
ATOM 695 C CA . VAL A 1 84 ? -1.563 7.483 -8.457 1.00 94.44 84 VAL A CA 1
ATOM 696 C C . VAL A 1 84 ? -3.055 7.361 -8.764 1.00 94.44 84 VAL A C 1
ATOM 698 O O . VAL A 1 84 ? -3.540 6.268 -9.065 1.00 94.44 84 VAL A O 1
ATOM 701 N N . LYS A 1 85 ? -3.783 8.481 -8.730 1.00 95.50 85 LYS A N 1
ATOM 702 C CA . LYS A 1 85 ? -5.217 8.528 -9.030 1.00 95.50 85 LYS A CA 1
ATOM 703 C C . LYS A 1 85 ? -5.509 8.131 -10.473 1.00 95.50 85 LYS A C 1
ATOM 705 O O . LYS A 1 85 ? -6.477 7.416 -10.720 1.00 95.50 85 LYS A O 1
ATOM 710 N N . GLN A 1 86 ? -4.683 8.575 -11.416 1.00 97.44 86 GLN A N 1
ATOM 711 C CA . GLN A 1 86 ? -4.811 8.203 -12.820 1.00 97.44 86 GLN A CA 1
ATOM 712 C C . GLN A 1 86 ? -4.430 6.735 -13.053 1.00 97.44 86 GLN A C 1
ATOM 714 O O . GLN A 1 86 ? -5.166 6.012 -13.727 1.00 97.44 86 GLN A O 1
ATOM 719 N N . TYR A 1 87 ? -3.321 6.276 -12.471 1.00 97.31 87 TYR A N 1
ATOM 720 C CA . TYR A 1 87 ? -2.813 4.910 -12.606 1.00 97.31 87 TYR A CA 1
ATOM 721 C C . TYR A 1 87 ? -3.822 3.879 -12.078 1.00 97.31 87 TYR A C 1
ATOM 723 O O . TYR A 1 87 ? -4.156 2.918 -12.768 1.00 97.31 87 TYR A O 1
ATOM 731 N N . PHE A 1 88 ? -4.396 4.120 -10.895 1.00 95.81 88 PHE A N 1
ATOM 732 C CA . PHE A 1 88 ? -5.448 3.284 -10.305 1.00 95.81 88 PHE A CA 1
ATOM 733 C C . PHE A 1 88 ? -6.872 3.764 -10.628 1.00 95.81 88 PHE A C 1
ATOM 735 O O . PHE A 1 88 ? -7.814 3.450 -9.899 1.00 95.81 88 PHE A O 1
ATOM 742 N N . SER A 1 89 ? -7.060 4.490 -11.736 1.00 97.25 89 SER A N 1
ATOM 743 C CA . SER A 1 89 ? -8.391 4.929 -12.186 1.00 97.25 89 SER A CA 1
ATOM 744 C C . SER A 1 89 ? -9.347 3.762 -12.442 1.00 97.25 89 SER A C 1
ATOM 746 O O . SER A 1 89 ? -10.554 3.916 -12.268 1.00 97.25 89 SER A O 1
ATOM 748 N N . ASN A 1 90 ? -8.814 2.586 -12.794 1.00 96.12 90 ASN A N 1
ATOM 749 C CA . ASN A 1 90 ? -9.527 1.318 -12.717 1.00 96.12 90 ASN A CA 1
ATOM 750 C C . ASN A 1 90 ? -9.342 0.693 -11.317 1.00 96.12 90 ASN A C 1
ATOM 752 O O . ASN A 1 90 ? -8.273 0.133 -11.041 1.00 96.12 90 ASN A O 1
ATOM 756 N N . PRO A 1 91 ? -10.377 0.679 -10.456 1.00 94.38 91 PRO A N 1
ATOM 757 C CA . PRO A 1 91 ? -10.258 0.159 -9.094 1.00 94.38 91 PRO A CA 1
ATOM 758 C C . PRO A 1 91 ? -9.894 -1.330 -9.034 1.00 94.38 91 PRO A C 1
ATOM 760 O O . PRO A 1 91 ? -9.289 -1.779 -8.061 1.00 94.38 91 PRO A O 1
ATOM 763 N N . GLN A 1 92 ? -10.207 -2.108 -10.076 1.00 96.56 92 GLN A N 1
ATOM 764 C CA . GLN A 1 92 ? -9.874 -3.535 -10.110 1.00 96.56 92 GLN A CA 1
ATOM 765 C C . GLN A 1 92 ? -8.363 -3.779 -10.175 1.00 96.56 92 GLN A C 1
ATOM 767 O O . GLN A 1 92 ? -7.876 -4.778 -9.640 1.00 96.56 92 GLN A O 1
ATOM 772 N N . LEU A 1 93 ? -7.606 -2.851 -10.770 1.00 96.88 93 LEU A N 1
ATOM 773 C CA . LEU A 1 93 ? -6.146 -2.913 -10.771 1.00 96.88 93 LEU A CA 1
ATOM 774 C C . LEU A 1 93 ? -5.592 -2.745 -9.351 1.00 96.88 93 LEU A C 1
ATOM 776 O O . LEU A 1 93 ? -4.726 -3.513 -8.934 1.00 96.88 93 LEU A O 1
ATOM 780 N N . LEU A 1 94 ? -6.146 -1.798 -8.588 1.00 94.56 94 LEU A N 1
ATOM 781 C CA . LEU A 1 94 ? -5.766 -1.570 -7.195 1.00 94.56 94 LEU A CA 1
ATOM 782 C C . LEU A 1 94 ? -6.095 -2.785 -6.320 1.00 94.56 94 LEU A C 1
ATOM 784 O O . LEU A 1 94 ? -5.244 -3.258 -5.570 1.00 94.56 94 LEU A O 1
ATOM 788 N N . VAL A 1 95 ? -7.299 -3.343 -6.467 1.00 94.69 95 VAL A N 1
ATOM 789 C CA . VAL A 1 95 ? -7.719 -4.566 -5.764 1.00 94.69 95 VAL A CA 1
ATOM 790 C C . VAL A 1 95 ? -6.766 -5.726 -6.053 1.00 94.69 95 VAL A C 1
ATOM 792 O O . VAL A 1 95 ? -6.355 -6.435 -5.132 1.00 94.69 95 VAL A O 1
ATOM 795 N N . LYS A 1 96 ? -6.379 -5.920 -7.320 1.00 95.44 96 LYS A N 1
ATOM 796 C CA . LYS A 1 96 ? -5.420 -6.959 -7.713 1.00 95.44 96 LYS A CA 1
ATOM 797 C C . LYS A 1 96 ? -4.048 -6.728 -7.074 1.00 95.44 96 LYS A C 1
ATOM 799 O O . LYS A 1 96 ? -3.489 -7.660 -6.503 1.00 95.44 96 LYS A O 1
ATOM 804 N N . ALA A 1 97 ? -3.537 -5.498 -7.118 1.00 95.19 97 ALA A N 1
ATOM 805 C CA . ALA A 1 97 ? -2.255 -5.138 -6.517 1.00 95.19 97 ALA A CA 1
ATOM 806 C C . ALA A 1 97 ? -2.228 -5.374 -4.998 1.00 95.19 97 ALA A C 1
ATOM 808 O O . ALA A 1 97 ? -1.265 -5.936 -4.478 1.00 95.19 97 ALA A O 1
ATOM 809 N N . ILE A 1 98 ? -3.305 -5.013 -4.291 1.00 93.62 98 ILE A N 1
ATOM 810 C CA . ILE A 1 98 ? -3.449 -5.244 -2.845 1.00 93.62 98 ILE A CA 1
ATOM 811 C C . ILE A 1 98 ? -3.414 -6.745 -2.521 1.00 93.62 98 ILE A C 1
ATOM 813 O O . ILE A 1 98 ? -2.734 -7.159 -1.578 1.00 93.62 98 ILE A O 1
ATOM 817 N N . LYS A 1 99 ? -4.113 -7.571 -3.310 1.00 93.31 99 LYS A N 1
ATOM 818 C CA . LYS A 1 99 ? -4.125 -9.033 -3.138 1.00 93.31 99 LYS A CA 1
ATOM 819 C C . LYS A 1 99 ? -2.751 -9.656 -3.401 1.00 93.31 99 LYS A C 1
ATOM 821 O O . LYS A 1 99 ? -2.317 -10.507 -2.626 1.00 93.31 99 LYS A O 1
ATOM 826 N N . GLU A 1 100 ? -2.046 -9.211 -4.441 1.00 94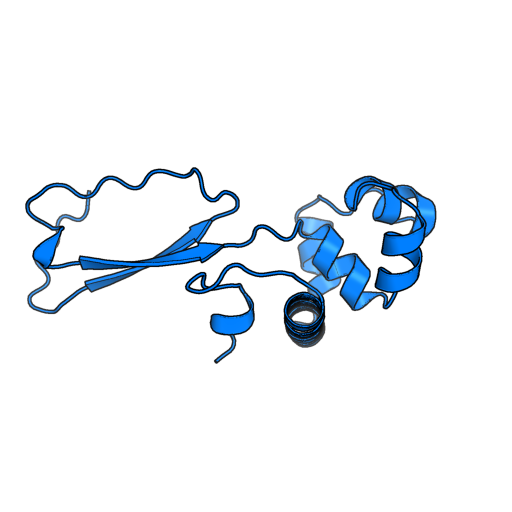.12 100 GLU A N 1
ATOM 827 C CA . GLU A 1 100 ? -0.681 -9.678 -4.721 1.00 94.12 100 GLU A CA 1
ATOM 828 C C . GLU A 1 100 ? 0.298 -9.283 -3.616 1.00 94.12 100 GLU A C 1
ATOM 830 O O . GLU A 1 100 ? 1.058 -10.130 -3.146 1.00 94.12 100 GLU A O 1
ATOM 835 N N . TYR A 1 101 ? 0.226 -8.043 -3.125 1.00 92.88 101 TYR A N 1
ATOM 836 C CA . TYR A 1 101 ? 1.042 -7.616 -1.994 1.00 92.88 101 TYR A CA 1
ATOM 837 C C . TYR A 1 101 ? 0.796 -8.496 -0.764 1.00 92.88 101 TYR A C 1
ATOM 839 O O . TYR A 1 101 ? 1.752 -8.983 -0.159 1.00 92.88 101 TYR A O 1
ATOM 847 N N . ARG A 1 102 ? -0.472 -8.779 -0.428 1.00 91.19 102 ARG A N 1
ATOM 848 C CA . ARG A 1 102 ? -0.835 -9.666 0.693 1.00 91.19 102 ARG A CA 1
ATOM 849 C C . ARG A 1 102 ? -0.224 -11.064 0.558 1.00 91.19 102 ARG A C 1
ATOM 851 O O . ARG A 1 102 ? 0.149 -11.648 1.570 1.00 91.19 102 ARG A O 1
ATOM 858 N N . ARG A 1 103 ? -0.108 -11.595 -0.663 1.00 91.56 103 ARG A N 1
ATOM 859 C CA . ARG A 1 103 ? 0.484 -12.916 -0.934 1.00 91.56 103 ARG A CA 1
ATOM 860 C C . ARG A 1 103 ? 1.992 -12.952 -0.675 1.00 91.56 103 ARG A C 1
ATOM 862 O O . ARG A 1 103 ? 2.514 -13.993 -0.287 1.00 91.56 103 ARG A O 1
ATOM 869 N N . THR A 1 104 ? 2.695 -11.848 -0.919 1.00 90.19 104 THR A N 1
ATOM 870 C CA . THR A 1 104 ? 4.167 -11.795 -0.849 1.00 90.19 104 THR A CA 1
ATOM 871 C C . THR A 1 104 ? 4.716 -11.119 0.404 1.00 90.19 104 THR A C 1
ATOM 873 O O . THR A 1 104 ? 5.885 -11.307 0.738 1.00 90.19 104 THR A O 1
ATOM 876 N N . ALA A 1 105 ? 3.910 -10.302 1.082 1.00 86.94 105 ALA A N 1
ATOM 877 C CA . ALA A 1 105 ? 4.326 -9.554 2.258 1.00 86.94 105 ALA A CA 1
ATOM 878 C C . ALA A 1 105 ? 4.371 -10.439 3.510 1.00 86.94 105 ALA A C 1
ATOM 880 O O . ALA A 1 105 ? 3.477 -11.246 3.760 1.00 86.94 105 ALA A O 1
ATOM 881 N N . ASN A 1 106 ? 5.386 -10.227 4.348 1.00 85.81 106 ASN A N 1
ATOM 882 C CA . ASN A 1 106 ? 5.443 -10.823 5.678 1.00 85.81 106 ASN A CA 1
ATOM 883 C C . ASN A 1 106 ? 4.703 -9.920 6.675 1.00 85.81 106 ASN A C 1
ATOM 885 O O . ASN A 1 106 ? 5.302 -9.028 7.277 1.00 85.81 106 ASN A O 1
ATOM 889 N N . ILE A 1 107 ? 3.389 -10.107 6.790 1.00 84.94 107 ILE A N 1
ATOM 890 C CA . ILE A 1 107 ? 2.541 -9.315 7.688 1.00 84.94 107 ILE A CA 1
ATOM 891 C C . ILE A 1 107 ? 2.536 -9.972 9.076 1.00 84.94 107 ILE A C 1
ATOM 893 O O . ILE A 1 107 ? 2.221 -11.163 9.174 1.00 84.94 107 ILE A O 1
ATOM 897 N N . PRO A 1 108 ? 2.875 -9.234 10.150 1.00 84.88 108 PRO A N 1
ATOM 898 C CA . PRO A 1 108 ? 2.824 -9.753 11.511 1.00 84.88 108 PRO A CA 1
ATOM 899 C C . PRO A 1 108 ? 1.447 -10.318 11.876 1.00 84.88 108 PRO A C 1
ATOM 901 O O . PRO A 1 108 ? 0.404 -9.800 11.473 1.00 84.88 108 PRO A O 1
ATOM 904 N N . LYS A 1 109 ? 1.435 -11.392 12.674 1.00 83.12 109 LYS A N 1
ATOM 905 C CA . LYS A 1 109 ? 0.186 -11.979 13.175 1.00 83.12 109 LYS A CA 1
ATOM 906 C C . LYS A 1 109 ? -0.598 -10.937 13.979 1.00 83.12 109 LYS A C 1
ATOM 908 O O . LYS A 1 109 ? -0.030 -10.281 14.845 1.00 83.12 109 LYS A O 1
ATOM 913 N N . GLY A 1 110 ? -1.900 -10.839 13.714 1.00 82.94 110 GLY A N 1
ATOM 914 C CA . GLY A 1 110 ? -2.802 -9.908 14.397 1.00 82.94 110 GLY A CA 1
ATOM 915 C C . GLY A 1 110 ? -2.861 -8.501 13.794 1.00 82.94 110 GLY A C 1
ATOM 916 O O . GLY A 1 110 ? -3.659 -7.699 14.265 1.00 82.94 110 GLY A O 1
ATOM 917 N N . GLU A 1 111 ? -2.079 -8.192 12.753 1.00 83.94 111 GLU A N 1
ATOM 918 C CA . GLU A 1 111 ? -2.198 -6.920 12.030 1.00 83.94 111 GLU A CA 1
ATOM 919 C C . GLU A 1 111 ? -3.207 -7.014 10.879 1.00 83.94 111 GLU A C 1
ATOM 921 O O . GLU A 1 111 ? -3.132 -7.912 10.031 1.00 83.94 111 GLU A O 1
ATOM 926 N N . TYR A 1 112 ? -4.113 -6.036 10.816 1.00 88.00 112 TYR A N 1
ATOM 927 C CA . TYR A 1 112 ? -4.953 -5.817 9.645 1.00 88.00 112 TYR A CA 1
ATOM 928 C C . TYR A 1 112 ? -4.179 -5.045 8.574 1.00 88.00 112 TYR A C 1
ATOM 930 O O . TYR A 1 112 ? -3.413 -4.121 8.852 1.00 88.00 112 TYR A O 1
ATOM 938 N N . SER A 1 113 ? -4.408 -5.424 7.325 1.00 88.44 113 SER A N 1
ATOM 939 C CA . SER A 1 113 ? -3.801 -4.855 6.126 1.00 88.44 113 SER A CA 1
ATOM 940 C C . SER A 1 113 ? -4.870 -4.320 5.181 1.00 88.44 113 SER A C 1
ATOM 942 O O . SER A 1 113 ? -6.054 -4.612 5.339 1.00 88.44 113 SER A O 1
ATOM 944 N N . LEU A 1 114 ? -4.461 -3.598 4.136 1.00 88.81 114 LEU A N 1
ATOM 945 C CA . LEU A 1 114 ? -5.386 -3.130 3.095 1.00 88.81 114 LEU A CA 1
ATOM 946 C C . LEU A 1 114 ? -6.243 -4.253 2.493 1.00 88.81 114 LEU A C 1
ATOM 948 O O . LEU A 1 114 ? -7.390 -4.017 2.134 1.00 88.81 114 LEU A O 1
ATOM 952 N N . SER A 1 115 ? -5.720 -5.480 2.405 1.00 90.56 115 SER A N 1
ATOM 953 C CA . SER A 1 115 ? -6.486 -6.608 1.864 1.00 90.56 115 SER A CA 1
ATOM 954 C C . SER A 1 115 ? -7.665 -7.015 2.747 1.00 90.56 115 SER A C 1
ATOM 956 O O . SER A 1 115 ? -8.601 -7.623 2.235 1.00 90.56 115 SER A O 1
ATOM 958 N N . ASP A 1 116 ? -7.625 -6.706 4.043 1.00 90.12 116 ASP A N 1
ATOM 959 C CA . ASP A 1 116 ? -8.691 -7.038 4.987 1.00 90.12 116 ASP A CA 1
ATOM 960 C C . ASP A 1 116 ? -9.879 -6.065 4.869 1.00 90.12 116 ASP A C 1
ATOM 962 O O . ASP A 1 116 ? -10.992 -6.420 5.240 1.00 90.12 116 ASP A O 1
ATOM 966 N N . LEU A 1 117 ? -9.663 -4.884 4.268 1.00 88.00 117 LEU A N 1
ATOM 967 C CA . LEU A 1 117 ? -10.709 -3.906 3.935 1.00 88.00 117 LEU A CA 1
ATOM 968 C C . LEU A 1 117 ? -11.505 -4.255 2.668 1.00 88.00 117 LEU A C 1
ATOM 970 O O . LEU A 1 117 ? -12.517 -3.622 2.394 1.00 88.00 117 LEU A O 1
ATOM 974 N N . LEU A 1 118 ? -11.035 -5.212 1.863 1.00 87.50 118 LEU A N 1
ATOM 975 C CA . LEU A 1 118 ? -11.660 -5.587 0.586 1.00 87.50 118 LEU A CA 1
ATOM 976 C C . LEU A 1 118 ? -12.721 -6.692 0.728 1.00 87.50 118 LEU A C 1
ATOM 978 O O . LEU A 1 118 ? -13.101 -7.296 -0.278 1.00 87.50 118 LEU A O 1
ATOM 982 N N . ARG A 1 119 ? -13.111 -7.015 1.962 1.00 68.81 119 ARG A N 1
ATOM 983 C CA . ARG A 1 119 ? -14.091 -8.053 2.290 1.00 68.81 119 ARG A CA 1
ATOM 984 C C . ARG A 1 119 ? -15.503 -7.502 2.374 1.00 68.81 119 ARG A C 1
ATOM 986 O O . ARG A 1 119 ? -15.654 -6.350 2.830 1.00 68.81 119 ARG A O 1
#

pLDDT: mean 86.67, std 11.57, range [43.94, 97.88]

Sequence (119 aa):
YLRKGFDEQISVIRILDSRREEFRLSKAYEQKIDVVNVITAPEIEMLIIHAEGAYDQFKRSGKKPSEFCKINLRMHDVKSYDFVKQYFSNPQLLVKAIKEYRRTANIPKGEYSLSDLLR

Secondary structure (DSSP, 8-state):
---S--SSPEEEEEEES-TT------TTTTTTEEEEEEE--S-HHHHHHHHTT-HHHHHHH---HHHHHHHTS--TTTTSHHHHHHHT-SHHHHHHHHHHHHHHS-PPTT-EEGGGGG-

Radius of gyration: 17.62 Å; chains: 1; bounding box: 44×29×46 Å